Protein AF-A0A5N5JET5-F1 (afdb_monomer_lite)

Radius of gyration: 19.83 Å; chains: 1; bounding box: 52×29×48 Å

Secondary structure (DSSP, 8-state):
-HHHHHHH-TTS-HHHHHHHHHHHHT-TTS-SSGGG--PPPTTSPPPTTSPP-S--EE---B-TTS-B---EES-HHHHHHHHHHHS-------TT-

pLDDT: mean 88.45, std 6.95, range [51.12, 95.25]

Structure (mmCIF, N/CA/C/O backbone):
data_AF-A0A5N5JET5-F1
#
_entry.id   AF-A0A5N5JET5-F1
#
loop_
_atom_site.group_PDB
_atom_site.id
_atom_site.type_symbol
_atom_site.label_atom_id
_atom_site.label_alt_id
_atom_site.label_comp_id
_atom_site.label_asym_id
_atom_site.label_entity_id
_atom_site.label_seq_id
_atom_site.pdbx_PDB_ins_code
_atom_site.Cartn_x
_atom_site.Cartn_y
_atom_site.Cartn_z
_atom_site.occupancy
_atom_site.B_iso_or_equiv
_atom_site.auth_seq_id
_atom_site.auth_comp_id
_atom_site.auth_asym_id
_atom_site.auth_atom_id
_atom_site.pdbx_PDB_model_num
ATOM 1 N N . ILE A 1 1 ? -15.051 -4.812 9.541 1.00 80.25 1 ILE A N 1
ATOM 2 C CA . ILE A 1 1 ? -14.040 -4.060 10.339 1.00 80.25 1 ILE A CA 1
ATOM 3 C C . ILE A 1 1 ? -13.766 -4.719 11.697 1.00 80.25 1 ILE A C 1
ATOM 5 O O . ILE A 1 1 ? -12.612 -4.989 12.013 1.00 80.25 1 ILE A O 1
ATOM 9 N N . GLU A 1 2 ? -14.790 -5.044 12.491 1.00 84.69 2 GLU A N 1
ATOM 10 C CA . GLU A 1 2 ? -14.608 -5.565 13.858 1.00 84.69 2 GLU A CA 1
ATOM 11 C C . GLU A 1 2 ? -13.758 -6.852 13.951 1.00 84.69 2 GLU A C 1
ATOM 13 O O . GLU A 1 2 ? -12.838 -6.938 14.767 1.00 84.69 2 GLU A O 1
ATOM 18 N N . GLN A 1 3 ? -14.006 -7.842 13.086 1.00 87.81 3 GLN A N 1
ATOM 19 C CA . GLN A 1 3 ? -13.234 -9.094 13.060 1.00 87.81 3 GLN A CA 1
ATOM 20 C C . GLN A 1 3 ? -11.749 -8.868 12.718 1.00 87.81 3 GLN A C 1
ATOM 22 O O . GLN A 1 3 ? -10.867 -9.514 13.292 1.00 87.81 3 GLN A O 1
ATOM 27 N N . HIS A 1 4 ? -11.457 -7.916 11.827 1.00 88.69 4 HIS A N 1
ATOM 28 C CA . HIS A 1 4 ? -10.086 -7.509 11.516 1.00 88.69 4 HIS A CA 1
ATOM 29 C C . HIS A 1 4 ? -9.411 -6.894 12.749 1.00 88.69 4 HIS A C 1
ATOM 31 O O . HIS A 1 4 ? -8.312 -7.303 13.114 1.00 88.69 4 HIS A O 1
ATOM 37 N N . LEU A 1 5 ? -10.092 -5.982 13.454 1.00 90.62 5 LEU A N 1
ATOM 38 C CA . LEU A 1 5 ? -9.564 -5.374 14.679 1.00 90.62 5 LEU A CA 1
ATOM 39 C C . LEU A 1 5 ? -9.293 -6.411 15.780 1.00 90.62 5 LEU A C 1
ATOM 41 O O . LEU A 1 5 ? -8.315 -6.286 16.509 1.00 90.62 5 LEU A O 1
ATOM 45 N N . LYS A 1 6 ? -10.117 -7.457 15.902 1.00 89.94 6 LYS A N 1
ATOM 46 C CA . LYS A 1 6 ? -9.880 -8.539 16.876 1.00 89.94 6 LYS A CA 1
ATOM 47 C C . LYS A 1 6 ? -8.670 -9.409 16.518 1.00 89.94 6 LYS A C 1
ATOM 49 O O . LYS A 1 6 ? -7.927 -9.790 17.415 1.00 89.94 6 LYS A O 1
ATOM 54 N N . SER A 1 7 ? -8.484 -9.730 15.238 1.00 92.81 7 SER A N 1
ATOM 55 C CA . SER A 1 7 ? -7.451 -10.677 14.788 1.00 92.81 7 SER A CA 1
ATOM 56 C C . SER A 1 7 ? -6.085 -10.032 14.545 1.00 92.81 7 SER A C 1
ATOM 58 O O . SER A 1 7 ? -5.071 -10.607 14.927 1.00 92.81 7 SER A O 1
ATOM 60 N N . GLN A 1 8 ? -6.049 -8.842 13.941 1.00 93.94 8 GLN A N 1
ATOM 61 C CA . GLN A 1 8 ? -4.808 -8.158 13.556 1.00 93.94 8 GLN A CA 1
ATOM 62 C C . GLN A 1 8 ? -4.348 -7.125 14.592 1.00 93.94 8 GLN A C 1
ATOM 64 O O . GLN A 1 8 ? -3.172 -6.773 14.628 1.00 93.94 8 GLN A O 1
ATOM 69 N N . HIS A 1 9 ? -5.251 -6.671 15.471 1.00 90.81 9 HIS A N 1
ATOM 70 C CA . HIS A 1 9 ? -4.967 -5.633 16.470 1.00 90.81 9 HIS A CA 1
ATOM 71 C C . HIS A 1 9 ? -5.316 -6.082 17.901 1.00 90.81 9 HIS A C 1
ATOM 73 O O . HIS A 1 9 ? -6.073 -5.404 18.603 1.00 90.81 9 HIS A O 1
ATOM 79 N N . PRO A 1 10 ? -4.745 -7.200 18.397 1.00 89.88 10 PRO A N 1
ATOM 80 C CA . PRO A 1 10 ? -5.121 -7.778 19.692 1.00 89.88 10 PRO A CA 1
ATOM 81 C C . PRO A 1 10 ? -4.832 -6.855 20.885 1.00 89.88 10 PRO A C 1
ATOM 83 O O . PRO A 1 10 ? -5.461 -6.985 21.932 1.00 89.88 10 PRO A O 1
ATOM 86 N N . ARG A 1 11 ? -3.902 -5.903 20.730 1.00 93.94 11 ARG A N 1
ATOM 87 C CA . ARG A 1 11 ? -3.529 -4.924 21.765 1.00 93.94 11 ARG A CA 1
ATOM 88 C C . ARG A 1 11 ? -4.513 -3.758 21.899 1.00 93.94 11 ARG A C 1
ATOM 90 O O . ARG A 1 11 ? -4.438 -3.020 22.876 1.00 93.94 11 ARG A O 1
ATOM 97 N N . VAL A 1 12 ? -5.427 -3.573 20.947 1.00 91.44 12 VAL A N 1
ATOM 98 C CA . VAL A 1 12 ? -6.457 -2.530 21.033 1.00 91.44 12 VAL A CA 1
ATOM 99 C C . VAL A 1 12 ? -7.579 -3.040 21.930 1.00 91.44 12 VAL A C 1
ATOM 101 O O . VAL A 1 12 ? -8.135 -4.105 21.674 1.00 91.44 12 VAL A O 1
ATOM 104 N N . SER A 1 13 ? -7.922 -2.300 22.987 1.00 93.00 13 SER A N 1
ATOM 105 C CA . SER A 1 13 ? -8.969 -2.712 23.931 1.00 93.00 13 SER A CA 1
ATOM 106 C C . SER A 1 13 ? -10.339 -2.837 23.251 1.00 93.00 13 SER A C 1
ATOM 108 O O . SER A 1 13 ? -10.607 -2.202 22.232 1.00 93.00 13 SER A O 1
ATOM 110 N N . ALA A 1 14 ? -11.240 -3.638 23.829 1.00 90.56 14 ALA A N 1
ATOM 111 C CA . ALA A 1 14 ? -12.594 -3.804 23.293 1.00 90.56 14 ALA A CA 1
ATOM 112 C C . ALA A 1 14 ? -13.344 -2.467 23.159 1.00 90.56 14 ALA A C 1
ATOM 114 O O . ALA A 1 14 ? -13.969 -2.226 22.131 1.00 90.56 14 ALA A O 1
ATOM 115 N N . VAL A 1 15 ? -13.198 -1.583 24.153 1.00 94.06 15 VAL A N 1
ATOM 116 C CA . VAL A 1 15 ? -13.784 -0.234 24.144 1.00 94.06 15 VAL A CA 1
ATOM 117 C C . VAL A 1 15 ? -13.242 0.588 22.974 1.00 94.06 15 VAL A C 1
ATOM 119 O O . VAL A 1 15 ? -14.021 1.129 22.198 1.00 94.06 15 VAL A O 1
ATOM 122 N N . HIS A 1 16 ? -11.920 0.625 22.775 1.00 93.44 16 HIS A N 1
ATOM 123 C CA . HIS A 1 16 ? -11.336 1.368 21.656 1.00 93.44 16 HIS A CA 1
ATOM 124 C C . HIS A 1 16 ? -11.716 0.784 20.293 1.00 93.44 16 HIS A C 1
ATOM 126 O O . HIS A 1 16 ? -11.946 1.542 19.355 1.00 93.44 16 HIS A O 1
ATOM 132 N N . ARG A 1 17 ? -11.841 -0.544 20.168 1.00 93.00 17 ARG A N 1
ATOM 133 C CA . ARG A 1 17 ? -12.333 -1.161 18.926 1.00 93.00 17 ARG A CA 1
ATOM 134 C C . ARG A 1 17 ? -13.757 -0.716 18.601 1.00 93.00 17 ARG A C 1
ATOM 136 O O . ARG A 1 17 ? -14.016 -0.402 17.446 1.00 93.00 17 ARG A O 1
ATOM 143 N N . ALA A 1 18 ? -14.646 -0.654 19.594 1.00 92.31 18 ALA A N 1
ATOM 144 C CA . ALA A 1 18 ? -16.012 -0.170 19.399 1.00 92.31 18 ALA A CA 1
ATOM 145 C C . ALA A 1 18 ? -16.027 1.291 18.922 1.00 92.31 18 ALA A C 1
ATOM 147 O O . ALA A 1 18 ? -16.681 1.596 17.932 1.00 92.31 18 ALA A O 1
ATOM 148 N N . VAL A 1 19 ? -15.223 2.164 19.544 1.00 95.12 19 VAL A N 1
ATOM 149 C CA . VAL A 1 19 ? -15.074 3.569 19.116 1.00 95.12 19 VAL A CA 1
ATOM 150 C C . VAL A 1 19 ? -14.619 3.669 17.657 1.00 95.12 19 VAL A C 1
ATOM 152 O O . VAL A 1 19 ? -15.180 4.452 16.894 1.00 95.12 19 VAL A O 1
ATOM 155 N N . ILE A 1 20 ? -13.627 2.868 17.250 1.00 92.12 20 ILE A N 1
ATOM 156 C CA . ILE A 1 20 ? -13.128 2.852 15.867 1.00 92.12 20 ILE A CA 1
ATOM 157 C C . ILE A 1 20 ? -14.225 2.405 14.896 1.00 92.12 20 ILE A C 1
ATOM 159 O O . ILE A 1 20 ? -14.402 3.044 13.863 1.00 92.12 20 ILE A O 1
ATOM 163 N N . VAL A 1 21 ? -14.960 1.336 15.220 1.00 91.44 21 VAL A N 1
ATOM 164 C CA . VAL A 1 21 ? -16.048 0.821 14.372 1.00 91.44 21 VAL A CA 1
ATOM 165 C C . VAL A 1 21 ? -17.140 1.873 14.208 1.00 91.44 21 VAL A C 1
ATOM 167 O O . VAL A 1 21 ? -17.429 2.251 13.079 1.00 91.44 21 VAL A O 1
ATOM 170 N N . THR A 1 22 ? -17.651 2.436 15.306 1.00 92.81 22 THR A N 1
ATOM 171 C CA . THR A 1 22 ? -18.674 3.491 15.259 1.00 92.81 22 THR A CA 1
ATOM 172 C C . THR A 1 22 ? -18.198 4.709 14.470 1.00 92.81 22 THR A C 1
ATOM 174 O O . THR A 1 22 ? -18.954 5.287 13.692 1.00 92.81 22 THR A O 1
ATOM 177 N N . LYS A 1 23 ? -16.931 5.111 14.633 1.00 93.19 23 LYS A N 1
ATOM 178 C CA . LYS A 1 23 ? -16.387 6.241 13.878 1.00 93.19 23 LYS A CA 1
ATOM 179 C C . LYS A 1 23 ? -16.284 5.929 12.386 1.00 93.19 23 LYS A C 1
ATOM 181 O O . LYS A 1 23 ? -16.641 6.790 11.591 1.00 93.19 23 LYS A O 1
ATOM 186 N N . ALA A 1 24 ? -15.832 4.734 12.013 1.00 89.38 24 ALA A N 1
ATOM 187 C CA . ALA A 1 24 ? -15.760 4.307 10.618 1.00 89.38 24 ALA A CA 1
ATOM 188 C C . ALA A 1 24 ? -17.152 4.243 9.972 1.00 89.38 24 ALA A C 1
ATOM 190 O O . ALA A 1 24 ? -17.324 4.743 8.868 1.00 89.38 24 ALA A O 1
ATOM 191 N N . GLU A 1 25 ? -18.149 3.712 10.683 1.00 88.31 25 GLU A N 1
ATOM 192 C CA . GLU A 1 25 ? -19.547 3.652 10.228 1.00 88.31 25 GLU A CA 1
ATOM 193 C C . GLU A 1 25 ? -20.185 5.042 10.083 1.00 88.31 25 GLU A C 1
ATOM 195 O O . GLU A 1 25 ? -21.066 5.231 9.252 1.00 88.31 25 GLU A O 1
ATOM 200 N N . SER A 1 26 ? -19.731 6.036 10.856 1.00 91.38 26 SER A N 1
ATOM 201 C CA . SER A 1 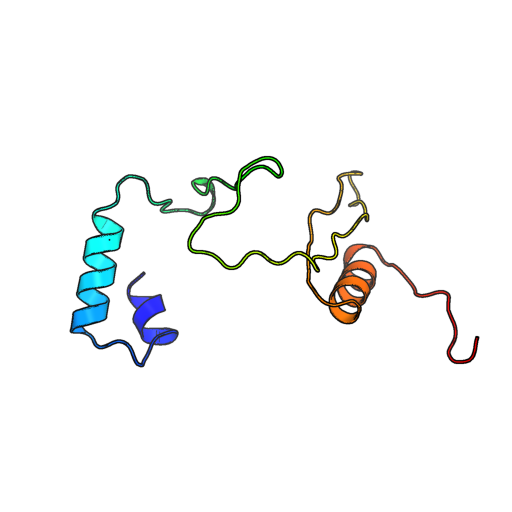26 ? -20.223 7.418 10.740 1.00 91.38 26 SER A CA 1
ATOM 202 C C . SER A 1 26 ? -19.705 8.178 9.511 1.00 91.38 26 SER A C 1
ATOM 204 O O . SER A 1 26 ? -20.172 9.284 9.245 1.00 91.38 26 SER A O 1
ATOM 206 N N . LEU A 1 27 ? -18.718 7.636 8.790 1.00 89.94 27 LEU A N 1
ATOM 207 C CA . LEU A 1 27 ? -18.146 8.256 7.597 1.00 89.94 27 LEU A CA 1
ATOM 208 C C . LEU A 1 27 ? -18.875 7.729 6.356 1.00 89.94 27 LEU A C 1
ATOM 210 O O . LEU A 1 27 ? -18.564 6.645 5.870 1.00 89.94 27 LEU A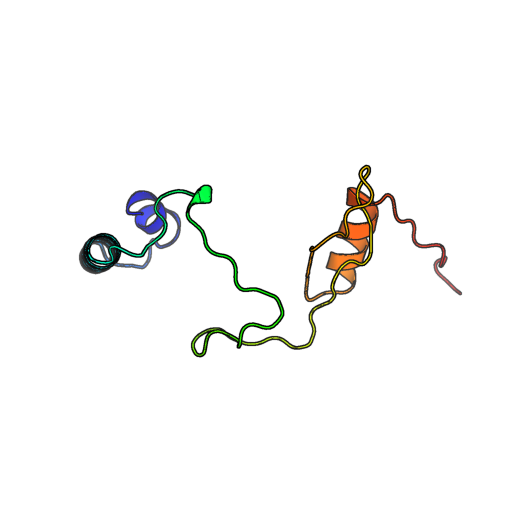 O 1
ATOM 214 N N . SER A 1 28 ? -19.821 8.514 5.832 1.00 84.12 28 SER A N 1
ATOM 215 C CA . SER A 1 28 ? -20.582 8.180 4.614 1.00 84.12 28 SER A CA 1
ATOM 216 C C . SER A 1 28 ? -19.703 7.962 3.384 1.00 84.12 28 SER A C 1
ATOM 218 O O . SER A 1 28 ? -20.076 7.213 2.489 1.00 84.12 28 SER A O 1
ATOM 220 N N . ASP A 1 29 ? -18.534 8.600 3.361 1.00 87.25 29 ASP A N 1
ATOM 221 C CA . ASP A 1 29 ? -17.645 8.640 2.197 1.00 87.25 29 ASP A CA 1
ATOM 222 C C . ASP A 1 29 ? -16.594 7.517 2.227 1.00 87.25 29 ASP A C 1
ATOM 224 O O . ASP A 1 29 ? -15.678 7.478 1.407 1.00 87.25 29 ASP A O 1
ATOM 228 N N . LEU A 1 30 ? -16.683 6.605 3.202 1.00 87.44 30 LEU A N 1
ATOM 229 C CA . LEU A 1 30 ? -15.770 5.477 3.309 1.00 87.44 30 LEU A CA 1
ATOM 230 C C . LEU A 1 30 ? -16.215 4.347 2.372 1.00 87.44 30 LEU A C 1
ATOM 232 O O . LEU A 1 30 ? -17.299 3.788 2.545 1.00 87.44 30 LEU A O 1
ATOM 236 N N . ALA A 1 31 ? -15.344 3.970 1.435 1.00 89.56 31 ALA A N 1
ATOM 237 C CA . ALA A 1 31 ? -15.542 2.823 0.551 1.00 89.56 31 ALA A CA 1
ATOM 238 C C . ALA A 1 31 ? -15.878 1.550 1.353 1.00 89.56 31 ALA A C 1
ATOM 240 O O . ALA A 1 31 ? -15.117 1.153 2.241 1.00 89.56 31 ALA A O 1
ATOM 241 N N . GLN A 1 32 ? -17.017 0.918 1.050 1.00 83.31 32 GLN A N 1
ATOM 242 C CA . GLN A 1 32 ? -17.472 -0.299 1.740 1.00 83.31 32 GLN A CA 1
ATOM 243 C C . GLN A 1 32 ? -17.059 -1.570 0.997 1.00 83.31 32 GLN A C 1
ATOM 245 O O . GLN A 1 32 ? -16.829 -2.607 1.624 1.00 83.31 32 GLN A O 1
ATOM 250 N N . VAL A 1 33 ? -16.933 -1.487 -0.329 1.00 86.06 33 VAL A N 1
ATOM 251 C CA . VAL A 1 33 ? -16.395 -2.553 -1.177 1.00 86.06 33 VAL A CA 1
ATOM 252 C C . VAL A 1 33 ? -15.192 -2.061 -1.978 1.00 86.06 33 VAL A C 1
ATOM 254 O O . VAL A 1 33 ? -14.974 -0.863 -2.137 1.00 86.06 33 VAL A O 1
ATOM 257 N N . GLU A 1 34 ? -14.390 -2.996 -2.486 1.00 85.44 34 GLU A N 1
ATOM 258 C CA . GLU A 1 34 ? -13.152 -2.687 -3.214 1.00 85.44 34 GLU A CA 1
ATOM 259 C C . GLU A 1 34 ? -13.389 -1.804 -4.448 1.00 85.44 34 GLU A C 1
ATOM 261 O O . GLU A 1 34 ? -12.592 -0.915 -4.729 1.00 85.44 34 GLU A O 1
ATOM 266 N N . SER A 1 35 ? -14.514 -1.988 -5.143 1.00 89.44 35 SER A N 1
ATOM 267 C CA . SER A 1 35 ? -14.876 -1.173 -6.308 1.00 89.44 35 SER A CA 1
ATOM 268 C C . SER A 1 35 ? -15.184 0.288 -5.979 1.00 89.44 35 SER A C 1
ATOM 270 O O . SER A 1 35 ? -15.141 1.120 -6.880 1.00 89.44 35 SER A O 1
ATOM 272 N N . ASP A 1 36 ? -15.483 0.605 -4.717 1.00 89.94 36 ASP A N 1
ATOM 273 C CA . ASP A 1 36 ? -15.764 1.976 -4.276 1.00 89.94 36 ASP A CA 1
ATOM 274 C C . ASP A 1 36 ? -14.471 2.744 -3.952 1.00 89.94 36 ASP A C 1
ATOM 276 O O . ASP A 1 36 ? -14.507 3.936 -3.641 1.00 89.94 36 ASP A O 1
ATOM 280 N N . VAL A 1 37 ? -13.314 2.071 -3.977 1.00 89.88 37 VAL A N 1
ATOM 281 C CA . VAL A 1 37 ? -12.029 2.683 -3.639 1.00 89.88 37 VAL A CA 1
ATOM 282 C C . VAL A 1 37 ? -11.592 3.626 -4.755 1.00 89.88 37 VAL A C 1
ATOM 284 O O . VAL A 1 37 ? -11.300 3.218 -5.878 1.00 89.88 37 VAL A O 1
ATOM 287 N N . ILE A 1 38 ? -11.475 4.905 -4.409 1.00 88.56 38 ILE A N 1
ATOM 288 C CA . ILE A 1 38 ? -10.882 5.921 -5.275 1.00 88.56 38 ILE A CA 1
ATOM 289 C C . ILE A 1 38 ? -9.375 5.933 -5.024 1.00 88.56 38 ILE A C 1
ATOM 291 O O . ILE A 1 38 ? -8.909 6.332 -3.955 1.00 88.56 38 ILE A O 1
ATOM 295 N N . TYR A 1 39 ? -8.610 5.485 -6.015 1.00 84.25 39 TYR A N 1
ATOM 296 C CA . TYR A 1 39 ? -7.154 5.553 -5.972 1.00 84.25 39 TYR A CA 1
ATOM 297 C C . TYR A 1 39 ? -6.674 6.934 -6.435 1.00 84.25 39 TYR A C 1
ATOM 299 O O . TYR A 1 39 ? -7.171 7.427 -7.451 1.00 84.25 39 TYR A O 1
ATOM 307 N N . PRO A 1 40 ? -5.705 7.549 -5.735 1.00 84.81 40 PRO A N 1
ATOM 308 C CA . PRO A 1 40 ? -5.121 8.806 -6.177 1.00 84.81 40 PRO A CA 1
ATOM 309 C C . PRO A 1 40 ? -4.416 8.625 -7.525 1.00 84.81 40 PRO A C 1
ATOM 311 O O . PRO A 1 40 ? -3.746 7.616 -7.772 1.00 84.81 40 PRO A O 1
ATOM 314 N N . ALA A 1 41 ? -4.553 9.620 -8.392 1.00 84.31 41 ALA A N 1
ATOM 315 C CA . ALA A 1 41 ? -3.792 9.724 -9.619 1.00 84.31 41 ALA A CA 1
ATOM 316 C C . ALA A 1 41 ? -2.313 10.022 -9.307 1.00 84.31 41 ALA A C 1
ATOM 318 O O . ALA A 1 41 ? -2.002 10.639 -8.288 1.00 84.31 41 ALA A O 1
ATOM 319 N N . PRO A 1 42 ? -1.372 9.681 -10.207 1.00 80.00 42 PRO A N 1
ATOM 320 C CA . PRO A 1 42 ? 0.048 9.992 -10.013 1.00 80.00 42 PRO A CA 1
ATOM 321 C C . PRO A 1 42 ? 0.361 11.486 -9.823 1.00 80.00 42 PRO A C 1
ATOM 323 O O . PRO A 1 42 ? 1.417 11.823 -9.296 1.00 80.00 42 PRO A O 1
ATOM 326 N N . ALA A 1 43 ? -0.531 12.370 -10.282 1.00 85.19 43 ALA A N 1
ATOM 327 C CA . ALA A 1 43 ? -0.400 13.818 -10.146 1.00 85.19 43 ALA A CA 1
ATOM 328 C C . ALA A 1 43 ? -0.980 14.370 -8.831 1.00 85.19 43 ALA A C 1
ATOM 330 O O . ALA A 1 43 ? -0.742 15.537 -8.516 1.00 85.19 43 ALA A O 1
ATOM 331 N N . ASP A 1 44 ? -1.734 13.566 -8.076 1.00 89.88 44 ASP A N 1
ATOM 332 C CA . ASP A 1 44 ? -2.342 14.015 -6.828 1.00 89.88 44 ASP A CA 1
ATOM 333 C C . ASP A 1 44 ? -1.270 14.231 -5.747 1.00 89.88 44 ASP A C 1
ATOM 335 O O . ASP A 1 44 ? -0.291 13.478 -5.667 1.00 89.88 44 ASP A O 1
ATOM 339 N N . PRO A 1 45 ? -1.425 15.254 -4.887 1.00 89.44 45 PRO A N 1
ATOM 340 C CA . PRO A 1 45 ? -0.483 15.494 -3.808 1.00 89.44 45 PRO A CA 1
ATOM 341 C C . PRO A 1 45 ? -0.490 14.329 -2.802 1.00 89.44 45 PRO A C 1
ATOM 343 O O . PRO A 1 45 ? -1.540 13.733 -2.547 1.00 89.44 45 PRO A O 1
ATOM 346 N N . PRO A 1 46 ? 0.654 14.022 -2.162 1.00 87.56 46 PRO A N 1
ATOM 347 C CA . PRO A 1 46 ? 0.699 13.000 -1.127 1.00 87.56 46 PRO A CA 1
ATOM 348 C C . PRO A 1 46 ? -0.237 13.314 0.045 1.00 87.56 46 PRO A C 1
ATOM 350 O O . PRO A 1 46 ? -0.361 14.461 0.475 1.00 87.56 46 PRO A O 1
ATOM 353 N N . VAL A 1 47 ? -0.848 12.275 0.616 1.00 88.75 47 VAL A N 1
ATOM 354 C CA . VAL A 1 47 ? -1.701 12.406 1.803 1.00 88.75 47 VAL A CA 1
ATOM 355 C C . VAL A 1 47 ? -0.848 12.845 2.995 1.00 88.75 47 VAL A C 1
ATOM 357 O O . VAL A 1 47 ? 0.020 12.100 3.439 1.00 88.75 47 VAL A O 1
ATOM 360 N N . THR A 1 48 ? -1.129 14.027 3.552 1.00 87.56 48 THR A N 1
ATOM 361 C CA . THR A 1 48 ? -0.296 14.722 4.558 1.00 87.56 48 THR A CA 1
ATOM 362 C C . THR A 1 48 ? 0.113 13.873 5.766 1.00 87.56 48 THR A C 1
ATOM 364 O O . THR A 1 48 ? 1.186 14.076 6.323 1.00 87.56 48 THR A O 1
ATOM 367 N N . GLN A 1 49 ? -0.738 12.939 6.198 1.00 89.69 49 GLN A N 1
ATOM 368 C CA . GLN A 1 49 ? -0.506 12.109 7.389 1.00 89.69 49 GLN A CA 1
ATOM 369 C C . GLN A 1 49 ? 0.183 10.771 7.082 1.00 89.69 49 GLN A C 1
ATOM 371 O O . GLN A 1 49 ? 0.449 9.991 7.996 1.00 89.69 49 GLN A O 1
ATOM 376 N N . LEU A 1 50 ? 0.454 10.480 5.807 1.00 87.94 50 LEU A N 1
ATOM 377 C CA . LEU A 1 50 ? 1.161 9.279 5.388 1.00 87.94 50 LEU A CA 1
ATOM 378 C C . LEU A 1 50 ? 2.625 9.607 5.073 1.00 87.94 50 LEU A C 1
ATOM 380 O O . LEU A 1 50 ? 2.918 10.661 4.506 1.00 87.94 50 LEU A O 1
ATOM 384 N N . PRO A 1 51 ? 3.568 8.714 5.419 1.00 88.62 51 PRO A N 1
ATOM 385 C CA . PRO A 1 51 ? 4.965 8.912 5.072 1.00 88.62 51 PRO A CA 1
ATOM 386 C C . PRO A 1 51 ? 5.147 8.889 3.552 1.00 88.62 51 PRO A C 1
ATOM 388 O O . PRO A 1 51 ? 4.684 7.972 2.871 1.00 88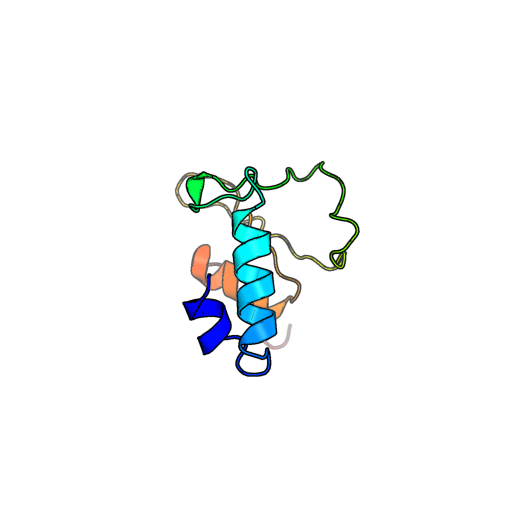.62 51 PRO A O 1
ATOM 391 N N . VAL A 1 52 ? 5.871 9.881 3.033 1.00 89.00 52 VAL A N 1
ATOM 392 C CA . VAL A 1 52 ? 6.259 9.943 1.622 1.00 89.00 52 VAL A CA 1
ATOM 393 C C . VAL A 1 52 ? 7.631 9.306 1.457 1.00 89.00 52 VAL A C 1
ATOM 395 O O . VAL A 1 52 ? 8.586 9.651 2.154 1.00 89.00 52 VAL A O 1
ATOM 398 N N . TYR A 1 53 ? 7.727 8.364 0.525 1.00 89.44 53 TYR A N 1
ATOM 399 C CA . TYR A 1 53 ? 8.969 7.679 0.194 1.00 89.44 53 TYR A CA 1
ATOM 400 C C . TYR A 1 53 ? 9.393 8.043 -1.226 1.00 89.44 53 TYR A C 1
ATOM 402 O O . TYR A 1 53 ? 8.610 7.909 -2.161 1.00 89.44 53 TYR A O 1
ATOM 410 N N . HIS A 1 54 ? 10.643 8.477 -1.384 1.00 88.94 54 HIS A N 1
ATOM 411 C CA . HIS A 1 54 ? 11.199 8.912 -2.672 1.00 88.94 54 HIS A CA 1
ATOM 412 C C . HIS A 1 54 ? 12.108 7.860 -3.329 1.00 88.94 54 HIS A C 1
ATOM 414 O O . HIS A 1 54 ? 12.629 8.075 -4.415 1.00 88.94 54 HIS A O 1
ATOM 420 N N . ASP A 1 55 ? 12.296 6.714 -2.679 1.00 92.50 55 ASP A N 1
ATOM 421 C CA . ASP A 1 55 ? 13.118 5.581 -3.121 1.00 92.50 55 ASP A CA 1
ATOM 422 C C . ASP A 1 55 ? 12.278 4.457 -3.758 1.00 92.50 55 ASP A C 1
ATOM 424 O O . ASP A 1 55 ? 12.664 3.287 -3.756 1.00 92.50 55 ASP A O 1
ATOM 428 N N . GLY A 1 56 ? 11.094 4.798 -4.271 1.00 91.88 56 GLY A N 1
ATOM 429 C CA . GLY A 1 56 ? 10.234 3.863 -4.986 1.00 91.88 56 GLY A CA 1
ATOM 430 C C . GLY A 1 56 ? 10.839 3.450 -6.330 1.00 91.88 56 GLY A C 1
ATOM 431 O O . GLY A 1 56 ? 11.236 4.288 -7.133 1.00 91.88 56 GLY A O 1
ATOM 432 N N . LEU A 1 57 ? 10.870 2.146 -6.589 1.00 94.06 57 LEU A N 1
ATOM 433 C CA . LEU A 1 57 ? 11.218 1.540 -7.870 1.00 94.06 57 LEU A CA 1
ATOM 434 C C . LEU A 1 57 ? 9.926 1.060 -8.531 1.00 94.06 57 LEU A C 1
ATOM 436 O O . LEU A 1 57 ? 9.294 0.121 -8.039 1.00 94.06 57 LEU A O 1
ATOM 440 N N . MET A 1 58 ? 9.540 1.716 -9.623 1.00 92.06 58 MET A N 1
ATOM 441 C CA . MET A 1 58 ? 8.388 1.341 -10.441 1.00 92.06 58 MET A CA 1
ATOM 442 C C . MET A 1 58 ? 8.809 0.327 -11.506 1.00 92.06 58 MET A C 1
ATOM 444 O O . MET A 1 58 ? 9.865 0.467 -12.126 1.00 92.06 58 MET A O 1
ATOM 448 N N . CYS A 1 59 ? 7.997 -0.708 -11.704 1.00 93.19 59 CYS A N 1
AT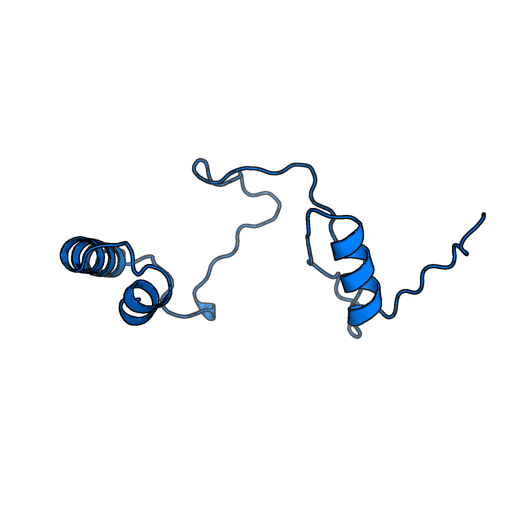OM 449 C CA . CYS A 1 59 ? 8.182 -1.640 -12.804 1.00 93.19 59 CYS A CA 1
ATOM 450 C C . CYS A 1 59 ? 7.868 -0.945 -14.133 1.00 93.19 59 CYS A C 1
ATOM 452 O O . CYS A 1 59 ? 6.893 -0.217 -14.243 1.00 93.19 59 CYS A O 1
ATOM 454 N N . THR A 1 60 ? 8.681 -1.194 -15.152 1.00 92.06 60 THR A N 1
ATOM 455 C CA . THR A 1 60 ? 8.448 -0.706 -16.521 1.00 92.06 60 THR A CA 1
ATOM 456 C C . THR A 1 60 ? 8.052 -1.835 -17.476 1.00 92.06 60 THR A C 1
ATOM 458 O O . THR A 1 60 ? 8.024 -1.650 -18.692 1.00 92.06 60 THR A O 1
ATOM 461 N N . GLY A 1 61 ? 7.779 -3.027 -16.933 1.00 90.62 61 GLY A N 1
ATOM 462 C CA . GLY A 1 61 ? 7.291 -4.172 -17.691 1.00 90.62 61 GLY A CA 1
ATOM 463 C C . GLY A 1 61 ? 5.908 -3.912 -18.279 1.00 90.62 61 GLY A C 1
ATOM 464 O O . GLY A 1 61 ? 5.194 -2.999 -17.861 1.00 90.62 61 GLY A O 1
ATOM 465 N N . ARG A 1 62 ? 5.524 -4.733 -19.253 1.00 91.88 62 ARG A N 1
ATOM 466 C CA . ARG A 1 62 ? 4.178 -4.733 -19.829 1.00 91.88 62 ARG A CA 1
ATOM 467 C C . ARG A 1 62 ? 3.548 -6.104 -19.643 1.00 91.88 62 ARG A C 1
ATOM 469 O O . ARG A 1 62 ? 4.266 -7.104 -19.620 1.00 91.88 62 ARG A O 1
ATOM 476 N N . ASP A 1 63 ? 2.236 -6.136 -19.460 1.00 82.75 63 ASP A N 1
ATOM 477 C CA . ASP A 1 63 ? 1.480 -7.386 -19.426 1.00 82.75 63 ASP A CA 1
ATOM 478 C C . ASP A 1 63 ? 1.254 -7.955 -20.839 1.00 82.75 63 ASP A C 1
ATOM 480 O O . ASP A 1 63 ? 1.657 -7.364 -21.846 1.00 82.75 63 ASP A O 1
ATOM 484 N N . GLU A 1 64 ? 0.603 -9.117 -20.915 1.00 80.06 64 GLU A N 1
ATOM 485 C CA . GLU A 1 64 ? 0.291 -9.810 -22.174 1.00 80.06 64 GLU A CA 1
ATOM 486 C C . GLU A 1 64 ? -0.601 -8.983 -23.119 1.00 80.06 64 GLU A C 1
ATOM 488 O O . GLU A 1 64 ? -0.620 -9.219 -24.327 1.00 80.06 64 GLU A O 1
ATOM 493 N N . HIS A 1 65 ? -1.306 -7.981 -22.588 1.00 83.50 65 HIS A N 1
ATOM 494 C CA . HIS A 1 65 ? -2.159 -7.060 -23.335 1.00 83.50 65 HIS A CA 1
ATOM 495 C C . HIS A 1 65 ? -1.458 -5.729 -23.656 1.00 83.50 65 HIS A C 1
ATOM 497 O O . HIS A 1 65 ? -2.073 -4.822 -24.221 1.00 83.50 65 HIS A O 1
ATOM 503 N N . GLY A 1 66 ? -0.168 -5.602 -23.332 1.00 84.75 66 GLY A N 1
ATOM 504 C CA . GLY A 1 66 ? 0.647 -4.423 -23.608 1.00 84.75 66 GLY A CA 1
ATOM 505 C C . GLY A 1 66 ? 0.438 -3.258 -22.637 1.00 84.75 66 GLY A C 1
ATOM 506 O O . GLY A 1 66 ? 0.979 -2.177 -22.887 1.00 84.75 66 GLY A O 1
ATOM 507 N N . LYS A 1 67 ? -0.304 -3.450 -21.541 1.00 88.62 67 LYS A N 1
ATOM 508 C CA . LYS A 1 67 ? -0.507 -2.439 -20.497 1.00 88.62 67 LYS A CA 1
ATOM 509 C C . LYS A 1 67 ? 0.721 -2.366 -19.594 1.00 88.62 67 LYS A C 1
ATOM 511 O O . LYS A 1 67 ? 1.316 -3.384 -19.250 1.00 88.62 67 LYS A O 1
ATOM 516 N N . GLU A 1 68 ? 1.102 -1.154 -19.202 1.00 90.12 68 GLU A N 1
ATOM 517 C CA . GLU A 1 68 ? 2.238 -0.930 -18.305 1.00 90.12 68 GLU A CA 1
ATOM 518 C C . GLU A 1 68 ? 1.969 -1.482 -16.899 1.00 90.12 68 GLU A C 1
ATOM 520 O O . GLU A 1 68 ? 0.895 -1.290 -16.321 1.00 90.12 68 GLU A O 1
ATOM 525 N N . CYS A 1 69 ? 2.966 -2.167 -16.342 1.00 90.06 69 CYS A N 1
ATOM 526 C CA . CYS A 1 69 ? 2.917 -2.707 -14.995 1.00 90.06 69 CYS A CA 1
ATOM 527 C C . CYS A 1 69 ? 3.040 -1.574 -13.971 1.00 90.06 69 CYS A C 1
ATOM 529 O O . CYS A 1 69 ? 4.085 -0.950 -13.839 1.00 90.06 69 CYS A O 1
ATOM 531 N N . SER A 1 70 ? 1.989 -1.328 -13.191 1.00 86.94 70 SER A N 1
ATOM 532 C CA . SER A 1 70 ? 1.962 -0.264 -12.176 1.00 86.94 70 SER A CA 1
ATOM 533 C C . SER A 1 70 ? 2.536 -0.692 -10.816 1.00 86.94 70 SER A C 1
ATOM 535 O O . SER A 1 70 ? 2.259 -0.060 -9.795 1.00 86.94 70 SER A O 1
ATOM 537 N N . TYR A 1 71 ? 3.297 -1.789 -10.758 1.00 91.19 71 TYR A N 1
ATOM 538 C CA . TYR A 1 71 ? 3.870 -2.288 -9.510 1.00 91.19 71 TYR A CA 1
ATOM 539 C C . TYR A 1 71 ? 5.024 -1.397 -9.030 1.00 91.19 71 TYR A C 1
ATOM 541 O O . TYR A 1 71 ? 5.961 -1.121 -9.779 1.00 91.19 71 TYR A O 1
ATOM 549 N N . ILE A 1 72 ? 4.997 -0.998 -7.755 1.00 92.00 72 ILE A N 1
ATOM 550 C CA . ILE A 1 72 ? 6.057 -0.211 -7.111 1.00 92.00 72 ILE A CA 1
ATOM 551 C C . ILE A 1 72 ? 6.528 -0.932 -5.849 1.00 92.00 72 ILE A C 1
ATOM 553 O O . ILE A 1 72 ? 5.730 -1.417 -5.047 1.00 92.00 72 ILE A O 1
ATOM 557 N N . CYS A 1 73 ? 7.840 -0.964 -5.625 1.00 94.75 73 CYS A N 1
ATOM 558 C CA . CYS A 1 73 ? 8.410 -1.379 -4.346 1.00 94.75 73 CYS A CA 1
ATOM 559 C C . CYS A 1 73 ? 9.682 -0.587 -4.030 1.00 94.75 73 CYS A C 1
ATOM 561 O O . CYS A 1 73 ? 10.252 0.053 -4.900 1.00 94.75 73 CYS A O 1
ATOM 563 N N . ARG A 1 74 ? 10.167 -0.638 -2.789 1.00 95.19 74 ARG A N 1
ATOM 564 C CA . ARG A 1 74 ? 11.324 0.171 -2.354 1.00 95.19 74 ARG A CA 1
ATOM 565 C C . ARG A 1 74 ? 12.668 -0.556 -2.403 1.00 95.19 74 ARG A C 1
ATOM 567 O O . ARG A 1 74 ? 13.685 -0.014 -1.993 1.00 95.19 74 ARG A O 1
ATOM 574 N N . THR A 1 75 ? 12.695 -1.824 -2.828 1.00 94.88 75 THR A N 1
ATOM 575 C CA . THR A 1 75 ? 13.918 -2.639 -2.748 1.00 94.88 75 THR A CA 1
ATOM 576 C C . THR A 1 75 ? 14.323 -3.200 -4.108 1.00 94.88 75 THR A C 1
ATOM 578 O O . THR A 1 75 ? 13.495 -3.815 -4.785 1.00 94.88 75 THR A O 1
ATOM 581 N N . PRO A 1 76 ? 15.614 -3.116 -4.488 1.00 93.50 76 PRO A N 1
ATOM 582 C CA . PRO A 1 76 ? 16.104 -3.721 -5.726 1.00 93.50 76 PRO A CA 1
ATOM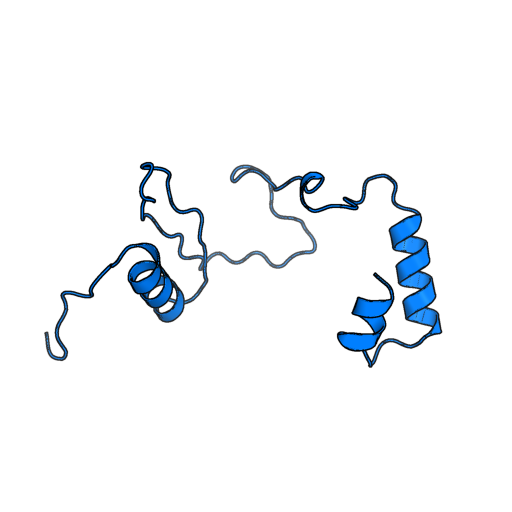 583 C C . PRO A 1 76 ? 15.860 -5.236 -5.793 1.00 93.50 76 PRO A C 1
ATOM 585 O O . PRO A 1 76 ? 15.588 -5.796 -6.851 1.00 93.50 76 PRO A O 1
ATOM 588 N N . ARG A 1 77 ? 15.935 -5.932 -4.652 1.00 93.25 77 ARG A N 1
ATOM 589 C CA . ARG A 1 77 ? 15.616 -7.366 -4.579 1.00 93.25 77 ARG A CA 1
ATOM 590 C C . ARG A 1 77 ? 14.135 -7.630 -4.866 1.00 93.25 77 ARG A C 1
ATOM 592 O O . ARG A 1 77 ? 13.831 -8.603 -5.550 1.00 93.25 77 ARG A O 1
ATOM 599 N N . GLY A 1 78 ? 13.245 -6.793 -4.333 1.00 94.94 78 GLY A N 1
ATOM 600 C CA . GLY A 1 78 ? 11.804 -6.886 -4.552 1.00 94.94 78 GLY A CA 1
ATOM 601 C C . GLY A 1 78 ? 11.451 -6.706 -6.021 1.00 94.94 78 GLY A C 1
ATOM 602 O O . GLY A 1 78 ? 10.808 -7.585 -6.589 1.00 94.94 78 GLY A O 1
ATOM 603 N N . ILE A 1 79 ? 11.960 -5.643 -6.653 1.00 95.25 79 ILE A N 1
ATOM 604 C CA . ILE A 1 79 ? 11.620 -5.350 -8.049 1.00 95.25 79 ILE A CA 1
ATOM 605 C C . ILE A 1 79 ? 12.157 -6.427 -8.995 1.00 95.25 79 ILE A C 1
ATOM 607 O O . ILE A 1 79 ? 11.419 -6.906 -9.844 1.00 95.25 79 ILE A O 1
ATOM 611 N N . ARG A 1 80 ? 13.384 -6.929 -8.780 1.00 93.12 80 ARG A N 1
ATOM 612 C CA . ARG A 1 80 ? 13.926 -8.051 -9.569 1.00 93.12 80 ARG A CA 1
ATOM 613 C C . ARG A 1 80 ? 13.082 -9.316 -9.440 1.00 93.12 80 ARG A C 1
ATOM 615 O O . ARG A 1 80 ? 12.839 -9.994 -10.432 1.00 93.12 80 ARG A O 1
ATOM 622 N N . LYS A 1 81 ? 12.636 -9.641 -8.221 1.00 94.62 81 LYS A N 1
ATOM 623 C CA . LYS A 1 81 ? 11.764 -10.799 -7.976 1.00 94.62 81 LYS A CA 1
ATOM 624 C C . LYS A 1 81 ? 10.421 -10.634 -8.685 1.00 94.62 81 LYS A C 1
ATOM 626 O O . LYS A 1 81 ? 9.931 -11.609 -9.239 1.00 94.62 81 LYS A O 1
ATOM 631 N N . HIS A 1 82 ? 9.842 -9.437 -8.647 1.00 94.88 82 HIS A N 1
ATOM 632 C CA . HIS A 1 82 ? 8.608 -9.124 -9.358 1.00 94.88 82 HIS A CA 1
ATOM 633 C C . HIS A 1 82 ? 8.797 -9.270 -10.873 1.00 94.88 82 HIS A C 1
ATOM 635 O O . HIS A 1 82 ? 8.118 -10.093 -11.475 1.00 94.88 82 HIS A O 1
ATOM 641 N N . CYS A 1 83 ? 9.789 -8.595 -11.468 1.00 93.00 83 CYS A N 1
ATOM 642 C CA . CYS A 1 83 ? 10.038 -8.671 -12.910 1.00 93.00 83 CYS A CA 1
ATOM 643 C C . CYS A 1 83 ? 10.303 -10.104 -13.388 1.00 93.00 83 CYS A C 1
ATOM 645 O O . CYS A 1 83 ? 9.838 -10.495 -14.452 1.00 93.00 83 CYS A O 1
ATOM 647 N N . SER A 1 84 ? 11.023 -10.906 -12.601 1.00 93.00 84 SER A N 1
ATOM 648 C CA . SER A 1 84 ? 11.285 -12.305 -12.946 1.00 93.00 84 SER A CA 1
ATOM 649 C C . SER A 1 84 ? 10.027 -13.173 -12.937 1.00 93.00 84 SER A C 1
ATOM 651 O O . SER A 1 84 ? 9.888 -14.044 -13.790 1.00 93.00 84 SER A O 1
ATOM 653 N N . LYS A 1 85 ? 9.110 -12.938 -11.994 1.00 93.19 85 LYS A N 1
ATOM 654 C CA . LYS A 1 85 ? 7.882 -13.728 -11.858 1.00 93.19 85 LYS A CA 1
ATOM 655 C C . LYS A 1 85 ? 6.784 -13.304 -12.822 1.00 93.19 85 LYS A C 1
ATOM 657 O O . LYS A 1 85 ? 6.196 -14.162 -13.460 1.00 93.19 85 LYS A O 1
ATOM 662 N N . GLU A 1 86 ? 6.527 -12.004 -12.905 1.00 92.81 86 GLU A N 1
ATOM 663 C CA . GLU A 1 86 ? 5.377 -11.463 -13.638 1.00 92.81 86 GLU A CA 1
ATOM 664 C C . GLU A 1 86 ? 5.706 -11.161 -15.103 1.00 92.81 86 GLU A C 1
ATOM 666 O O . GLU A 1 86 ? 4.821 -11.160 -15.950 1.00 92.81 86 GLU A O 1
ATOM 671 N N . HIS A 1 87 ? 6.981 -10.913 -15.422 1.00 92.50 87 HIS A N 1
ATOM 672 C CA . HIS A 1 87 ? 7.412 -10.520 -16.770 1.00 92.50 87 HIS A CA 1
ATOM 673 C C . HIS A 1 87 ? 8.480 -11.449 -17.354 1.00 92.50 87 HIS A C 1
ATOM 675 O O . HIS A 1 87 ? 9.095 -11.122 -18.366 1.00 92.50 87 HIS A O 1
ATOM 681 N N . GLY A 1 88 ? 8.756 -12.583 -16.697 1.00 89.62 88 GLY A N 1
ATOM 682 C CA . GLY A 1 88 ? 9.760 -13.550 -17.149 1.00 89.62 88 GLY A CA 1
ATOM 683 C C . GLY A 1 88 ? 11.177 -12.980 -17.254 1.00 89.62 88 GLY A C 1
ATOM 684 O O . GLY A 1 88 ? 12.017 -13.557 -17.941 1.00 89.62 88 GLY A O 1
ATOM 685 N N . TRP A 1 89 ? 11.461 -11.843 -16.607 1.00 90.06 89 TRP A N 1
ATOM 686 C CA . TRP A 1 89 ? 12.758 -11.186 -16.717 1.00 90.06 89 TRP A CA 1
ATOM 687 C C . TRP A 1 89 ? 13.869 -12.054 -16.115 1.00 90.06 89 TRP A C 1
ATOM 689 O O . TRP A 1 89 ? 13.791 -12.495 -14.963 1.00 90.06 89 TRP A O 1
ATOM 699 N N . VAL A 1 90 ? 14.937 -12.252 -16.884 1.00 86.88 90 VAL A N 1
ATOM 700 C CA . VAL A 1 90 ? 16.140 -12.967 -16.458 1.00 86.88 90 VAL A CA 1
ATOM 701 C C . VAL A 1 90 ? 17.280 -11.963 -16.340 1.00 86.88 90 VAL A C 1
ATOM 703 O O . VAL A 1 90 ? 17.445 -11.086 -17.181 1.00 86.88 90 VAL A O 1
ATOM 706 N N . ASN A 1 91 ? 18.057 -12.067 -15.263 1.00 81.25 91 ASN A N 1
ATOM 707 C CA . ASN A 1 91 ? 19.246 -11.242 -15.107 1.00 81.25 91 ASN A CA 1
ATOM 708 C C . ASN A 1 91 ? 20.381 -11.807 -15.970 1.00 81.25 91 ASN A C 1
ATOM 710 O O . ASN A 1 91 ? 20.932 -12.856 -15.634 1.00 81.25 91 ASN A O 1
ATOM 714 N N . ASP A 1 92 ? 20.760 -11.086 -17.022 1.00 79.69 92 ASP A N 1
ATOM 715 C CA . ASP A 1 92 ? 21.841 -11.489 -17.929 1.00 79.69 92 ASP A CA 1
ATOM 716 C C . ASP A 1 92 ? 23.239 -11.374 -17.297 1.00 79.69 92 ASP A C 1
ATOM 718 O O . ASP A 1 92 ? 24.209 -11.954 -17.789 1.00 79.69 92 ASP A O 1
ATOM 722 N N . GLN A 1 93 ? 23.365 -10.662 -16.173 1.00 76.19 93 GLN A N 1
ATOM 723 C CA . GLN A 1 93 ? 24.643 -10.472 -15.497 1.00 76.19 93 GLN A CA 1
ATOM 724 C C . GLN A 1 93 ? 25.019 -11.714 -14.666 1.00 76.19 93 GLN A C 1
ATOM 726 O O . GLN A 1 93 ? 24.391 -12.024 -13.646 1.00 76.19 93 GLN A O 1
ATOM 731 N N . LYS A 1 94 ? 26.069 -12.434 -15.085 1.00 68.00 94 LYS A N 1
ATOM 732 C CA . LYS A 1 94 ? 26.604 -13.602 -14.363 1.00 68.00 94 LYS A CA 1
ATOM 733 C C . LYS A 1 94 ? 27.353 -13.175 -13.092 1.00 68.00 94 LYS A C 1
ATOM 735 O O . LYS A 1 94 ? 27.860 -12.060 -12.980 1.00 68.00 94 LYS A O 1
ATOM 740 N N . ARG A 1 95 ? 27.443 -14.077 -12.101 1.00 61.59 95 ARG A N 1
ATOM 741 C CA . ARG A 1 95 ? 28.286 -13.868 -10.907 1.00 61.59 95 ARG A CA 1
ATOM 742 C C . ARG A 1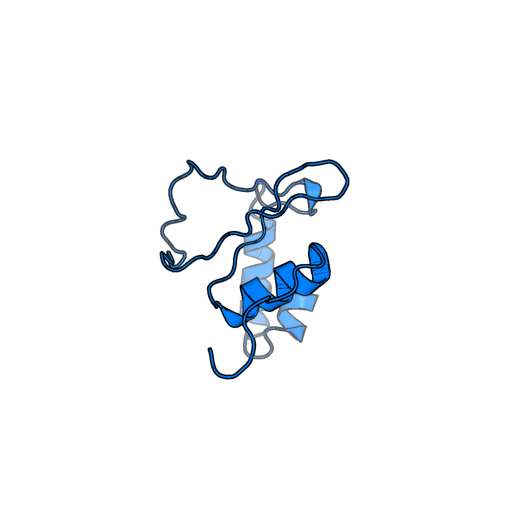 95 ? 29.751 -13.764 -11.348 1.00 61.59 95 ARG A C 1
ATOM 744 O O . ARG A 1 95 ? 30.333 -14.786 -11.690 1.00 61.59 95 ARG A O 1
ATOM 751 N N . GLY A 1 96 ? 30.324 -12.562 -11.294 1.00 66.62 96 GLY A N 1
ATOM 752 C CA . GLY A 1 96 ? 31.753 -12.335 -11.547 1.00 66.62 96 GLY A CA 1
ATOM 753 C C . GLY A 1 96 ? 32.100 -11.223 -12.539 1.00 66.62 96 GLY A C 1
ATOM 754 O O . GLY A 1 96 ? 33.279 -10.901 -12.633 1.00 66.62 96 GLY A O 1
ATOM 755 N N . GLY A 1 97 ? 31.111 -10.606 -13.197 1.00 51.12 97 GLY A N 1
ATOM 756 C CA . GLY A 1 97 ? 31.353 -9.670 -14.304 1.00 51.12 97 GLY A CA 1
ATOM 757 C C . GLY A 1 97 ? 31.148 -10.349 -15.644 1.00 51.12 97 GLY A C 1
ATOM 758 O O . GLY A 1 97 ? 31.702 -11.454 -15.832 1.00 51.12 97 GLY A O 1
#

Foldseek 3Di:
DLVCCVPVPVVQDPVNSVVVVVVQVPDPQDDPDPVSDDDDDPPDDDDPPDDDDPQKDAAQAAAPVRHGGRDIDNDPVVNVVCCCPRVVDDDPDDPPD

Sequence (97 aa):
IEQHLKSQHPRVSAVHRAVIVTKAESLSDLAQVESDVIYPAPADPPVTQLPVYHDGLMCTGRDEHGKECSYICRTPRGIRKHCSKEHGWVNDQKRGG